Protein AF-A0AAV7PBX0-F1 (afdb_monomer)

Radius of gyration: 45.07 Å; Cα contacts (8 Å, |Δi|>4): 1; chains: 1; bounding box: 92×22×118 Å

Foldseek 3Di:
DVVVVVVVVVVVVVVVVVVVVVVVVVVVVVVVVVVVVVVVVVVVVVVVVVVVVVVVVVVVVVVVVVVVVVVVVVVVVVVVVVVPDDDDPDDDPPPCPPHVVVVD

Mean predicted aligned error: 10.23 Å

pLDDT: mean 91.69, std 10.86, range [61.78, 98.62]

Sequence (104 aa):
MDRILQEISAVGRKLEGMDNAMTALTAERRSMRLEIAGFQSQISRLDHRVAAVESQVVLQTDRDQELLHLRSKLNDLEDRSRKNNIRFLGFPEGIEGTDILSYL

Secondary structure (DSSP, 8-state):
-HHHHHHHHHHHHHHHHHHHHHHHHHHHHHHHHHHHHHHHHHHHHHHHHHHHHHHHHHHHHHHHHHHHHHHHHHHHHHHHHHHT-----SPPTT--TT-GGGG-

Structure (mmCIF, N/CA/C/O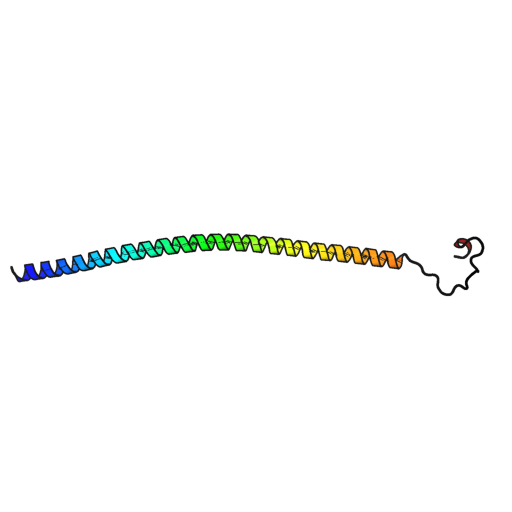 backbone):
data_AF-A0AAV7PBX0-F1
#
_entry.id   AF-A0AAV7PBX0-F1
#
loop_
_atom_site.group_PDB
_atom_site.id
_atom_site.type_symbol
_atom_site.label_atom_id
_atom_site.label_alt_id
_atom_site.label_comp_id
_atom_site.label_asym_id
_atom_site.label_entity_id
_atom_site.label_seq_id
_atom_site.pdbx_PDB_ins_code
_atom_site.Cartn_x
_atom_site.Cartn_y
_atom_site.Cartn_z
_atom_site.occupancy
_atom_site.B_iso_or_equiv
_atom_site.auth_seq_id
_atom_site.auth_comp_id
_atom_site.auth_asym_id
_atom_site.auth_atom_id
_atom_site.pdbx_PDB_model_num
ATOM 1 N N . MET A 1 1 ? 44.526 -0.386 -53.740 1.00 76.38 1 MET A N 1
ATOM 2 C CA . MET A 1 1 ? 43.391 0.557 -53.662 1.00 76.38 1 MET A CA 1
ATOM 3 C C . MET A 1 1 ? 42.108 -0.189 -53.300 1.00 76.38 1 MET A C 1
ATOM 5 O O . MET A 1 1 ? 41.525 0.123 -52.272 1.00 76.38 1 MET A O 1
ATOM 9 N N . ASP A 1 2 ? 41.764 -1.257 -54.024 1.00 92.31 2 ASP A N 1
ATOM 10 C CA . ASP A 1 2 ? 40.533 -2.049 -53.811 1.00 92.31 2 ASP A CA 1
ATOM 11 C C . ASP A 1 2 ? 40.368 -2.659 -52.412 1.00 92.31 2 ASP A C 1
ATOM 13 O O . ASP A 1 2 ? 39.291 -2.582 -51.829 1.00 92.31 2 ASP A O 1
ATOM 17 N N . ARG A 1 3 ? 41.441 -3.195 -51.816 1.00 95.19 3 ARG A N 1
ATOM 18 C CA . ARG A 1 3 ? 41.388 -3.752 -50.452 1.00 95.19 3 ARG A CA 1
ATOM 19 C C . ARG A 1 3 ? 40.998 -2.710 -49.397 1.00 95.19 3 ARG A C 1
ATOM 21 O O . ARG A 1 3 ? 40.202 -2.998 -48.513 1.00 95.19 3 ARG A O 1
ATOM 28 N N . ILE A 1 4 ? 41.521 -1.489 -49.521 1.00 95.44 4 ILE A N 1
ATOM 29 C CA . ILE A 1 4 ? 41.212 -0.386 -48.600 1.00 95.44 4 ILE A CA 1
ATOM 30 C C . ILE A 1 4 ? 39.747 0.033 -48.763 1.00 95.44 4 ILE A C 1
ATOM 32 O O . ILE A 1 4 ? 39.053 0.235 -47.772 1.00 95.44 4 ILE A O 1
ATOM 36 N N . LEU A 1 5 ? 39.243 0.100 -50.000 1.00 95.06 5 LEU A N 1
ATOM 37 C CA . LEU A 1 5 ? 37.828 0.387 -50.267 1.00 95.06 5 LEU A CA 1
ATOM 38 C C . LEU A 1 5 ? 36.900 -0.687 -49.676 1.00 95.06 5 LEU A C 1
ATOM 40 O O . LEU A 1 5 ? 35.849 -0.360 -49.116 1.00 95.06 5 LEU A O 1
ATOM 44 N N . GLN A 1 6 ? 37.293 -1.961 -49.745 1.00 96.25 6 GLN A N 1
ATOM 45 C CA . GLN A 1 6 ? 36.545 -3.063 -49.138 1.00 96.25 6 GLN A CA 1
ATOM 46 C C . GLN A 1 6 ? 36.515 -2.971 -47.604 1.00 96.25 6 GLN A C 1
ATOM 48 O O . GLN A 1 6 ? 35.453 -3.154 -47.004 1.00 96.25 6 GLN A O 1
ATOM 53 N N . GLU A 1 7 ? 37.647 -2.652 -46.972 1.00 97.06 7 GLU A N 1
ATOM 54 C CA . GLU A 1 7 ? 37.744 -2.462 -45.519 1.00 97.06 7 GLU A CA 1
ATOM 55 C C . GLU A 1 7 ? 36.919 -1.250 -45.052 1.00 97.06 7 GLU A C 1
ATOM 57 O O . GLU A 1 7 ? 36.133 -1.381 -44.112 1.00 97.06 7 GLU A O 1
ATOM 62 N N . ILE A 1 8 ? 36.986 -0.113 -45.758 1.00 97.06 8 ILE A N 1
ATOM 63 C CA . ILE A 1 8 ? 36.142 1.067 -45.488 1.00 97.06 8 ILE A CA 1
ATOM 64 C C . ILE A 1 8 ? 34.653 0.706 -45.586 1.00 97.06 8 ILE A C 1
ATOM 66 O O . ILE A 1 8 ? 33.869 1.060 -44.706 1.00 97.06 8 ILE A O 1
ATOM 70 N N . SER A 1 9 ? 34.259 -0.054 -46.611 1.00 96.75 9 SER A N 1
ATOM 71 C CA . SER A 1 9 ? 32.867 -0.490 -46.788 1.00 96.75 9 SER A CA 1
ATOM 72 C C . SER A 1 9 ? 32.401 -1.415 -45.658 1.00 96.75 9 SER A C 1
ATOM 74 O O . SER A 1 9 ? 31.254 -1.342 -45.215 1.00 96.75 9 SER A O 1
ATOM 76 N N . ALA A 1 10 ? 33.279 -2.298 -45.178 1.00 97.19 10 ALA A N 1
ATOM 77 C CA . ALA A 1 10 ? 32.981 -3.187 -44.060 1.00 97.19 10 ALA A CA 1
ATOM 78 C C . ALA A 1 10 ? 32.823 -2.415 -42.742 1.00 97.19 10 ALA A C 1
ATOM 80 O O . ALA A 1 10 ? 31.886 -2.683 -41.987 1.00 97.19 10 ALA A O 1
ATOM 81 N N . VAL A 1 11 ? 33.693 -1.433 -42.492 1.00 97.81 11 VAL A N 1
ATOM 82 C CA . VAL A 1 11 ? 33.585 -0.534 -41.334 1.00 97.81 11 VAL A CA 1
ATOM 83 C C . VAL A 1 11 ? 32.298 0.291 -41.405 1.00 97.81 11 VAL A C 1
ATOM 85 O O . VAL A 1 11 ? 31.594 0.372 -40.402 1.00 97.81 11 VAL A O 1
ATOM 88 N N . GLY A 1 12 ? 31.937 0.818 -42.579 1.00 98.19 12 GLY A N 1
ATOM 89 C CA . GLY A 1 12 ? 30.692 1.568 -42.783 1.00 98.19 12 GLY A CA 1
ATOM 90 C C . GLY A 1 12 ? 29.445 0.767 -42.400 1.00 98.19 12 GLY A C 1
ATOM 91 O O . GLY A 1 12 ? 28.645 1.229 -41.591 1.00 98.19 12 GLY A O 1
ATOM 92 N N . ARG A 1 13 ? 29.335 -0.483 -42.871 1.00 97.81 13 ARG A N 1
ATOM 93 C CA . ARG A 1 13 ? 28.226 -1.379 -42.484 1.00 97.81 13 ARG A CA 1
ATOM 94 C C . ARG A 1 13 ? 28.188 -1.661 -40.983 1.00 97.81 13 ARG A C 1
ATOM 96 O O . ARG A 1 13 ? 27.116 -1.764 -40.396 1.00 97.81 13 ARG A O 1
ATOM 103 N N . LYS A 1 14 ? 29.356 -1.806 -40.349 1.00 98.06 14 LYS A N 1
ATOM 104 C CA . LYS A 1 14 ? 29.431 -2.041 -38.902 1.00 98.06 14 LYS A CA 1
ATOM 105 C C . LYS A 1 14 ? 28.973 -0.813 -38.113 1.00 98.06 14 LYS A C 1
ATOM 107 O O . LYS A 1 14 ? 28.263 -0.981 -37.127 1.00 98.06 14 LYS A O 1
ATOM 112 N N . LEU A 1 15 ? 29.340 0.390 -38.554 1.00 98.25 15 LEU A N 1
ATOM 113 C CA . LEU A 1 15 ? 28.881 1.644 -37.952 1.00 98.25 15 LEU A CA 1
ATOM 114 C C . LEU A 1 15 ? 27.366 1.811 -38.083 1.00 98.25 15 LEU A C 1
ATOM 116 O O . LEU A 1 15 ? 26.717 2.124 -37.094 1.00 98.25 15 LEU A O 1
ATOM 120 N N . GLU A 1 16 ? 26.797 1.513 -39.250 1.00 98.12 16 GLU A N 1
ATOM 121 C CA . GLU A 1 16 ? 25.344 1.537 -39.459 1.00 98.12 16 GLU A CA 1
ATOM 122 C C . GLU A 1 16 ? 24.621 0.527 -38.550 1.00 98.12 16 GLU A C 1
ATOM 124 O O . GLU A 1 16 ? 23.624 0.849 -37.903 1.00 98.12 16 GLU A O 1
ATOM 129 N N . GLY A 1 17 ? 25.164 -0.688 -38.416 1.00 98.38 17 GLY A N 1
ATOM 130 C CA . GLY A 1 17 ? 24.642 -1.681 -37.475 1.00 98.38 17 GLY A CA 1
ATOM 131 C C . GLY A 1 17 ? 24.698 -1.212 -36.016 1.00 98.38 17 GLY A C 1
ATOM 132 O O . GLY A 1 17 ? 23.748 -1.424 -35.261 1.00 98.38 17 GLY A O 1
ATOM 133 N N . MET A 1 18 ? 25.786 -0.546 -35.622 1.00 98.19 18 MET A N 1
ATOM 134 C CA . MET A 1 18 ? 25.932 0.030 -34.282 1.00 98.19 18 MET A CA 1
ATOM 135 C C . MET A 1 18 ? 24.953 1.184 -34.035 1.00 98.19 18 MET A C 1
ATOM 137 O O . MET A 1 18 ? 24.396 1.265 -32.941 1.00 98.19 18 MET A O 1
ATOM 141 N N . ASP A 1 19 ? 24.707 2.037 -35.028 1.00 98.44 19 ASP A N 1
ATOM 142 C CA . ASP A 1 19 ? 23.778 3.169 -34.925 1.00 98.44 19 ASP A CA 1
ATOM 143 C C . ASP A 1 19 ? 22.322 2.700 -34.759 1.00 98.44 19 ASP A C 1
ATOM 145 O O . ASP A 1 19 ? 21.594 3.149 -33.866 1.00 98.44 19 ASP A O 1
ATOM 149 N N . ASN A 1 20 ? 21.933 1.679 -35.527 1.00 98.25 20 ASN A N 1
ATOM 150 C CA . ASN A 1 20 ? 20.632 1.027 -35.388 1.00 98.25 20 ASN A CA 1
ATOM 151 C C . ASN A 1 20 ? 20.455 0.397 -33.996 1.00 98.25 20 ASN A C 1
ATOM 153 O O . ASN A 1 20 ? 19.425 0.596 -33.344 1.00 98.25 20 ASN A O 1
ATOM 157 N N . ALA A 1 21 ? 21.471 -0.318 -33.500 1.00 98.31 21 ALA A N 1
ATOM 158 C CA . ALA A 1 21 ? 21.442 -0.902 -32.159 1.00 98.31 21 ALA A CA 1
ATOM 159 C C . ALA A 1 21 ? 21.359 0.174 -31.061 1.00 98.31 21 ALA A C 1
ATOM 161 O O . ALA A 1 21 ? 20.612 0.024 -30.091 1.00 98.31 21 ALA A O 1
ATOM 162 N N . MET A 1 22 ? 22.079 1.286 -31.221 1.00 98.50 22 MET A N 1
ATOM 163 C CA . MET A 1 22 ? 22.049 2.402 -30.276 1.00 98.50 22 MET A CA 1
ATOM 164 C C . MET A 1 22 ? 20.681 3.097 -30.251 1.00 98.50 22 MET A C 1
ATOM 166 O O . MET A 1 22 ? 20.186 3.462 -29.177 1.00 98.50 22 MET A O 1
ATOM 170 N N . THR A 1 23 ? 20.034 3.223 -31.408 1.00 98.44 23 THR A N 1
ATOM 171 C CA . THR A 1 23 ? 18.674 3.760 -31.524 1.00 98.44 23 THR A CA 1
ATOM 172 C C . THR A 1 23 ? 17.661 2.855 -30.821 1.00 98.44 23 THR A C 1
ATOM 174 O O . THR A 1 23 ? 16.851 3.342 -30.027 1.00 98.44 23 THR A O 1
ATOM 177 N N . ALA A 1 24 ? 17.753 1.536 -31.022 1.00 98.44 24 ALA A N 1
ATOM 178 C CA . ALA A 1 24 ? 16.891 0.561 -30.355 1.00 98.44 24 ALA A CA 1
ATOM 179 C C . ALA A 1 24 ? 17.049 0.596 -28.823 1.00 98.44 24 ALA A C 1
ATOM 181 O O . ALA A 1 24 ? 16.058 0.745 -28.105 1.00 98.44 24 ALA A O 1
ATOM 182 N N . LEU A 1 25 ? 18.288 0.581 -28.319 1.00 98.50 25 LEU A N 1
ATOM 183 C CA . LEU A 1 25 ? 18.568 0.684 -26.880 1.00 98.50 25 LEU A CA 1
ATOM 184 C C . LEU A 1 25 ? 18.057 2.000 -26.282 1.00 98.50 25 LEU A C 1
ATOM 186 O O . LEU A 1 25 ? 17.581 2.044 -25.146 1.00 98.50 25 LEU A O 1
ATOM 190 N N . THR A 1 26 ? 18.129 3.094 -27.040 1.00 98.44 26 THR A N 1
ATOM 191 C CA . THR A 1 26 ? 17.614 4.394 -26.595 1.00 98.44 26 THR A CA 1
ATOM 192 C C . THR A 1 26 ? 16.093 4.378 -26.442 1.00 98.44 26 THR A C 1
ATOM 194 O O . THR A 1 26 ? 15.574 4.962 -25.481 1.00 98.44 26 THR A O 1
ATOM 197 N N . ALA A 1 27 ? 15.386 3.700 -27.350 1.00 98.31 27 ALA A N 1
ATOM 198 C CA . ALA A 1 27 ? 13.941 3.517 -27.280 1.00 98.31 27 ALA A CA 1
ATOM 199 C C . ALA A 1 27 ? 13.540 2.623 -26.095 1.00 98.31 27 ALA A C 1
ATOM 201 O O . ALA A 1 27 ? 12.686 3.015 -25.297 1.00 98.31 27 ALA A O 1
ATOM 202 N N . GLU A 1 28 ? 14.213 1.487 -25.912 1.00 98.56 28 GLU A N 1
ATOM 203 C CA . GLU A 1 28 ? 13.965 0.566 -24.795 1.00 98.56 28 GLU A CA 1
ATOM 204 C C . GLU A 1 28 ? 14.198 1.247 -23.439 1.00 98.56 28 GLU A C 1
ATOM 206 O O . GLU A 1 28 ? 13.335 1.230 -22.559 1.00 98.56 28 GLU A O 1
ATOM 211 N N . ARG A 1 29 ? 15.313 1.977 -23.298 1.00 98.56 29 ARG A N 1
ATOM 212 C CA . ARG A 1 29 ? 15.604 2.780 -22.101 1.00 98.56 29 ARG A CA 1
ATOM 213 C C . ARG A 1 29 ? 14.505 3.804 -21.812 1.00 98.56 29 ARG A C 1
ATOM 215 O O . ARG A 1 29 ? 14.223 4.092 -20.649 1.00 98.56 29 ARG A O 1
ATOM 222 N N . ARG A 1 30 ? 13.902 4.398 -22.847 1.00 98.50 30 ARG A N 1
ATOM 223 C CA . ARG A 1 30 ? 12.782 5.333 -22.675 1.00 98.50 30 ARG A CA 1
ATOM 224 C C . ARG A 1 30 ? 11.530 4.608 -22.180 1.00 98.50 30 ARG A C 1
ATOM 226 O O . ARG A 1 30 ? 10.888 5.140 -21.278 1.00 98.50 30 ARG A O 1
ATOM 233 N N . SER A 1 31 ? 11.225 3.424 -22.713 1.00 98.50 31 SER A N 1
ATOM 234 C CA . SER A 1 31 ? 10.107 2.592 -22.237 1.00 98.50 31 SER A CA 1
ATOM 235 C C . SER A 1 31 ? 10.270 2.244 -20.760 1.00 98.50 31 SER A C 1
ATOM 237 O O . SER A 1 31 ? 9.408 2.583 -19.952 1.00 98.50 31 SER A O 1
ATOM 239 N N . MET A 1 32 ? 11.438 1.714 -20.379 1.00 98.56 32 MET A N 1
ATOM 240 C CA . MET A 1 32 ? 11.731 1.367 -18.984 1.00 98.56 32 MET A CA 1
ATOM 241 C C . MET A 1 32 ? 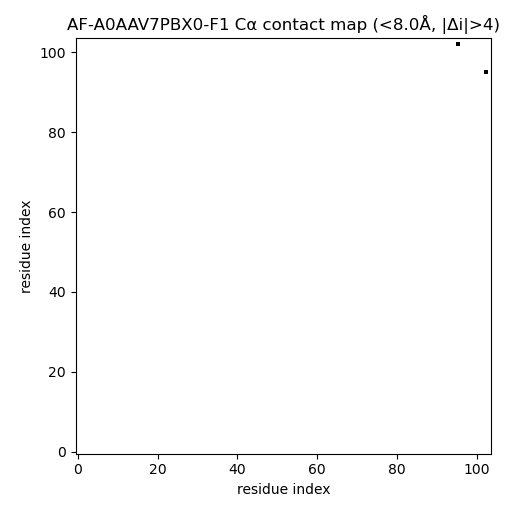11.585 2.566 -18.038 1.00 98.56 32 MET A C 1
ATOM 243 O O . MET A 1 32 ? 11.062 2.432 -16.937 1.00 98.56 32 MET A O 1
ATOM 247 N N . ARG A 1 33 ? 12.001 3.770 -18.456 1.00 98.62 33 ARG A N 1
ATOM 248 C CA . ARG A 1 33 ? 11.816 4.985 -17.641 1.00 98.62 33 ARG A CA 1
ATOM 249 C C . ARG A 1 33 ? 10.345 5.325 -17.406 1.00 98.62 33 ARG A C 1
ATOM 251 O O . ARG A 1 33 ? 10.009 5.776 -16.315 1.00 98.62 33 ARG A O 1
ATOM 258 N N . LEU A 1 34 ? 9.490 5.139 -18.410 1.00 98.44 34 LEU A N 1
ATOM 259 C CA . LEU A 1 34 ? 8.052 5.379 -18.274 1.00 98.44 34 LEU A CA 1
ATOM 260 C C . LEU A 1 34 ? 7.404 4.345 -17.350 1.00 98.44 34 LEU A C 1
ATOM 262 O O . LEU A 1 34 ? 6.605 4.716 -16.494 1.00 98.44 34 LEU A O 1
ATOM 266 N N . GLU A 1 35 ? 7.792 3.076 -17.472 1.00 98.62 35 GLU A N 1
ATOM 267 C CA . GLU A 1 35 ? 7.323 2.008 -16.583 1.00 98.62 35 GLU A CA 1
ATOM 268 C C . GLU A 1 35 ? 7.737 2.257 -15.129 1.00 98.62 35 GLU A C 1
ATOM 270 O O . GLU A 1 35 ? 6.896 2.193 -14.234 1.00 98.62 35 GLU A O 1
ATOM 275 N N . ILE A 1 36 ? 8.995 2.645 -14.889 1.00 98.50 36 ILE A N 1
ATOM 276 C CA . ILE A 1 36 ? 9.485 3.013 -13.552 1.00 98.50 36 ILE A CA 1
ATOM 277 C C . ILE A 1 36 ? 8.673 4.175 -12.970 1.00 98.50 36 ILE A C 1
ATOM 279 O O . ILE A 1 36 ? 8.264 4.107 -11.812 1.00 98.50 36 ILE A O 1
ATOM 283 N N . ALA A 1 37 ? 8.399 5.221 -13.755 1.00 98.38 37 ALA A N 1
ATOM 284 C CA . ALA A 1 37 ? 7.562 6.333 -13.303 1.00 98.38 37 ALA A CA 1
ATOM 285 C C . ALA A 1 37 ? 6.128 5.873 -12.970 1.00 98.38 37 ALA A C 1
ATOM 287 O O . ALA A 1 37 ? 5.539 6.316 -11.981 1.00 98.38 37 ALA A O 1
ATOM 288 N N . GLY A 1 38 ? 5.584 4.940 -13.757 1.00 98.62 38 GLY A N 1
ATOM 289 C CA . GLY A 1 38 ? 4.301 4.294 -13.485 1.00 98.62 38 GLY A CA 1
ATOM 290 C C . GLY A 1 38 ? 4.299 3.535 -12.156 1.00 98.62 38 GLY A C 1
ATOM 291 O O . GLY A 1 38 ? 3.409 3.749 -11.329 1.00 98.62 38 GLY A O 1
ATOM 292 N N . PHE A 1 39 ? 5.316 2.708 -11.906 1.00 98.56 39 PHE A N 1
ATOM 293 C CA . PHE A 1 39 ? 5.454 1.978 -10.644 1.00 98.56 39 PHE A CA 1
ATOM 294 C C . PHE A 1 39 ? 5.641 2.909 -9.447 1.00 98.56 39 PHE A C 1
ATOM 296 O O . PHE A 1 39 ? 5.017 2.688 -8.414 1.00 98.56 39 PHE A O 1
ATOM 303 N N . GLN A 1 40 ? 6.416 3.987 -9.583 1.00 98.56 40 GLN A N 1
ATOM 304 C CA . GLN A 1 40 ? 6.563 4.994 -8.526 1.00 98.56 40 GLN A CA 1
ATOM 305 C C . GLN A 1 40 ? 5.215 5.618 -8.145 1.00 98.56 40 GLN A C 1
ATOM 307 O O . GLN A 1 40 ? 4.891 5.705 -6.963 1.00 98.56 40 GLN A O 1
ATOM 312 N N . SER A 1 41 ? 4.389 5.977 -9.134 1.00 98.25 41 SER A N 1
ATOM 313 C CA . SER A 1 41 ? 3.040 6.499 -8.880 1.00 98.25 41 SER A CA 1
ATOM 314 C C . SER A 1 41 ? 2.140 5.479 -8.170 1.00 98.25 41 SER A C 1
ATOM 316 O O . SER A 1 41 ? 1.407 5.832 -7.241 1.00 98.25 41 SER A O 1
ATOM 318 N N . GLN A 1 42 ? 2.209 4.205 -8.570 1.00 98.56 42 GLN A N 1
ATOM 319 C CA . GLN A 1 42 ? 1.454 3.132 -7.920 1.00 98.56 42 GLN A CA 1
ATOM 320 C C . GLN A 1 42 ? 1.896 2.906 -6.472 1.00 98.56 42 GLN A C 1
ATOM 322 O O . GLN A 1 42 ? 1.032 2.767 -5.605 1.00 98.56 42 GLN A O 1
ATOM 327 N N . ILE A 1 43 ? 3.204 2.915 -6.205 1.00 98.56 43 ILE A N 1
ATOM 32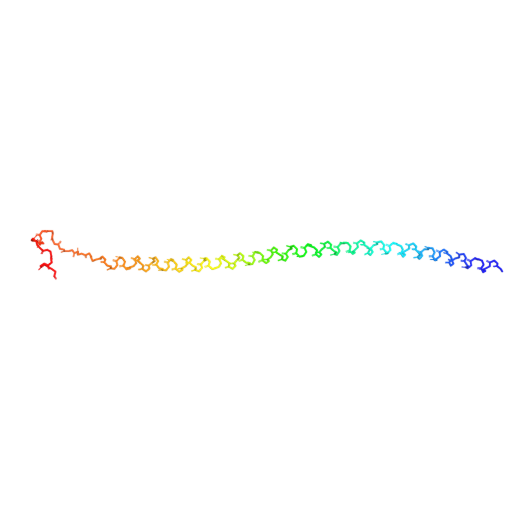8 C CA . ILE A 1 43 ? 3.767 2.784 -4.856 1.00 98.56 43 ILE A CA 1
ATOM 329 C C . ILE A 1 43 ? 3.257 3.916 -3.966 1.00 98.56 43 ILE A C 1
ATOM 331 O O . ILE A 1 43 ? 2.638 3.632 -2.947 1.00 98.56 43 ILE A O 1
ATOM 335 N N . SER A 1 44 ? 3.365 5.179 -4.394 1.00 98.44 44 SER A N 1
ATOM 336 C CA . SER A 1 44 ? 2.858 6.307 -3.597 1.00 98.44 44 SER A CA 1
ATOM 337 C C . SER A 1 44 ? 1.361 6.186 -3.291 1.00 98.44 44 SER A C 1
ATOM 339 O O . SER A 1 44 ? 0.913 6.489 -2.186 1.00 98.44 44 SER A O 1
ATOM 341 N N . ARG A 1 45 ? 0.557 5.698 -4.247 1.00 98.38 45 ARG A N 1
ATOM 342 C CA . ARG A 1 45 ? -0.873 5.451 -4.011 1.00 98.38 45 ARG A CA 1
ATOM 343 C C . ARG A 1 45 ? -1.105 4.337 -2.988 1.00 98.38 45 ARG A C 1
ATOM 345 O O . ARG A 1 45 ? -2.053 4.431 -2.207 1.00 98.38 45 ARG A O 1
ATOM 352 N N . LEU A 1 46 ? -0.307 3.272 -3.022 1.00 98.38 46 LEU A N 1
ATOM 353 C CA . LEU A 1 46 ? -0.394 2.182 -2.053 1.00 98.38 46 LEU A CA 1
ATOM 354 C C . LEU A 1 46 ? 0.038 2.644 -0.662 1.00 98.38 46 LEU A C 1
ATOM 356 O O . LEU A 1 46 ? -0.699 2.376 0.282 1.00 98.38 46 LEU A O 1
ATOM 360 N N . ASP A 1 47 ? 1.116 3.417 -0.547 1.00 98.50 47 ASP A N 1
ATOM 361 C CA . ASP A 1 47 ? 1.586 3.972 0.727 1.00 98.50 47 ASP A CA 1
ATOM 362 C C . ASP A 1 47 ? 0.500 4.820 1.401 1.00 98.50 47 ASP A C 1
ATOM 364 O O . ASP A 1 47 ? 0.187 4.627 2.575 1.00 98.50 47 ASP A O 1
ATOM 368 N N . HIS A 1 48 ? -0.174 5.694 0.643 1.00 98.12 48 HIS A N 1
ATOM 369 C CA . HIS A 1 48 ? -1.298 6.472 1.174 1.00 98.12 48 HIS A CA 1
ATOM 370 C C . HIS A 1 48 ? -2.467 5.598 1.643 1.00 98.12 48 HIS A C 1
ATOM 372 O O . HIS A 1 48 ? -3.109 5.907 2.648 1.00 98.12 48 HIS A O 1
ATOM 378 N N . ARG A 1 49 ? -2.764 4.505 0.930 1.00 98.38 49 ARG A N 1
ATOM 379 C CA . ARG A 1 49 ? -3.823 3.568 1.335 1.00 98.38 49 ARG A CA 1
ATOM 380 C C . ARG A 1 49 ? -3.442 2.805 2.598 1.00 98.38 49 ARG A C 1
ATOM 382 O O . ARG A 1 49 ? -4.305 2.627 3.451 1.00 98.38 49 ARG A O 1
ATOM 389 N N . VAL A 1 50 ? -2.189 2.373 2.712 1.00 98.50 50 VAL A N 1
ATOM 390 C CA . VAL A 1 50 ? -1.671 1.690 3.903 1.00 98.50 50 VAL A CA 1
ATOM 391 C C . VAL A 1 50 ? -1.755 2.620 5.108 1.00 98.50 50 VAL A C 1
ATOM 393 O O . VAL A 1 50 ? -2.413 2.261 6.077 1.00 98.50 50 VAL A O 1
ATOM 396 N N . ALA A 1 51 ? -1.252 3.852 5.001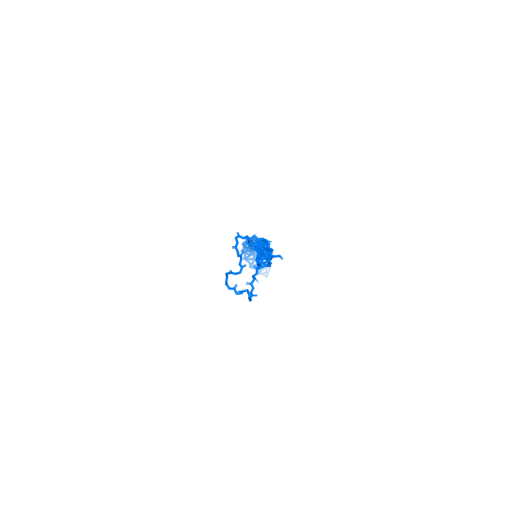 1.00 98.19 51 ALA A N 1
ATOM 397 C CA . ALA A 1 51 ? -1.327 4.835 6.085 1.00 98.19 51 ALA A CA 1
ATOM 398 C C . ALA A 1 51 ? -2.776 5.119 6.539 1.00 98.19 51 ALA A C 1
ATOM 400 O O . ALA A 1 51 ? -3.057 5.264 7.732 1.00 98.19 51 ALA A O 1
ATOM 401 N N . ALA A 1 52 ? -3.725 5.170 5.595 1.00 98.25 52 ALA A N 1
ATOM 402 C CA . ALA A 1 52 ? -5.141 5.347 5.911 1.00 98.25 52 ALA A CA 1
ATOM 403 C C . ALA A 1 52 ? -5.730 4.136 6.656 1.00 98.25 52 ALA A C 1
ATOM 405 O O . ALA A 1 52 ? -6.476 4.316 7.619 1.00 98.25 52 ALA A O 1
ATOM 406 N N . VAL A 1 53 ? -5.391 2.914 6.234 1.00 98.25 53 VAL A N 1
ATOM 407 C CA . VAL A 1 53 ? -5.827 1.678 6.904 1.00 98.25 53 VAL A CA 1
ATOM 408 C C . VAL A 1 53 ? -5.210 1.567 8.296 1.00 98.25 53 VAL A C 1
ATOM 410 O O . VAL A 1 53 ? -5.930 1.294 9.252 1.00 98.25 53 VAL A O 1
ATOM 413 N N . GLU A 1 54 ? -3.916 1.840 8.443 1.00 98.12 54 GLU A N 1
ATOM 414 C CA . GLU A 1 54 ? -3.234 1.846 9.742 1.00 98.12 54 GLU A CA 1
ATOM 415 C C . GLU A 1 54 ? -3.896 2.828 10.717 1.00 98.12 54 GLU A C 1
ATOM 417 O O . GLU A 1 54 ? -4.197 2.467 11.855 1.00 98.12 54 GLU A O 1
ATOM 422 N N . SER A 1 55 ? -4.237 4.034 10.250 1.00 97.44 55 SER A N 1
ATOM 423 C CA . SER A 1 55 ? -4.972 5.018 11.057 1.00 97.44 55 SER A CA 1
ATOM 424 C C . SER A 1 55 ? -6.350 4.504 11.497 1.00 97.44 55 SER A C 1
ATOM 426 O O . SER A 1 55 ? -6.769 4.735 12.631 1.00 97.44 55 SER A O 1
ATOM 428 N N . GLN A 1 56 ? -7.065 3.782 10.627 1.00 97.44 56 GLN A N 1
ATOM 429 C CA . GLN A 1 56 ? -8.358 3.183 10.975 1.00 97.44 56 GLN A CA 1
ATOM 430 C C . GLN A 1 56 ? -8.223 2.067 12.016 1.00 97.44 56 GLN A C 1
ATOM 432 O O . GLN A 1 56 ? -9.062 1.979 12.911 1.00 97.44 56 GLN A O 1
ATOM 437 N N . VAL A 1 57 ? -7.172 1.248 11.931 1.00 97.31 57 VAL A N 1
ATOM 438 C CA . VAL A 1 57 ? -6.897 0.180 12.907 1.00 97.31 57 VAL A CA 1
ATOM 439 C C . VAL A 1 57 ? -6.617 0.762 14.294 1.00 97.31 57 VAL A C 1
ATOM 441 O O . VAL A 1 57 ? -7.144 0.254 15.286 1.00 97.31 57 VAL A O 1
ATOM 444 N N . VAL A 1 58 ? -5.853 1.855 14.374 1.00 96.50 58 VAL A N 1
ATOM 445 C CA . VAL A 1 58 ? -5.617 2.564 15.645 1.00 96.50 58 VAL A CA 1
ATOM 446 C C . VAL A 1 58 ? -6.937 3.067 16.232 1.00 96.50 58 VAL A C 1
ATOM 448 O O . VAL A 1 58 ? -7.266 2.732 17.366 1.00 96.50 58 VAL A O 1
ATOM 451 N N . LEU A 1 59 ? -7.756 3.764 15.434 1.00 96.00 59 LEU A N 1
ATOM 452 C CA . LEU A 1 59 ? -9.069 4.250 15.881 1.00 96.00 59 LEU A CA 1
ATOM 453 C C . LEU A 1 59 ? -10.003 3.121 16.338 1.00 96.00 59 LEU A C 1
ATOM 455 O O . LEU A 1 59 ? -10.806 3.308 17.250 1.00 96.00 59 LEU A O 1
ATOM 459 N N . GLN A 1 60 ? -9.944 1.958 15.689 1.00 96.31 60 GLN A N 1
ATOM 460 C CA . GLN A 1 60 ? -10.732 0.799 16.094 1.00 96.31 60 GLN A CA 1
ATOM 461 C C . GLN A 1 60 ? -10.255 0.241 17.439 1.00 96.31 60 GLN A C 1
ATOM 463 O O . GLN A 1 60 ? -11.081 -0.068 18.292 1.00 96.31 60 GLN A O 1
ATOM 468 N N . THR A 1 61 ? -8.942 0.189 17.654 1.00 95.62 61 THR A N 1
ATOM 469 C CA . THR A 1 61 ? -8.354 -0.254 18.925 1.00 95.62 61 THR A CA 1
ATOM 470 C C . THR A 1 61 ? -8.784 0.654 20.080 1.00 95.62 61 THR A C 1
ATOM 472 O O . THR A 1 61 ? -9.179 0.158 21.135 1.00 95.62 61 THR A O 1
ATOM 475 N N . ASP A 1 62 ? -8.790 1.972 19.868 1.00 96.19 62 ASP A N 1
ATOM 476 C CA . ASP A 1 62 ? -9.253 2.942 20.870 1.00 96.19 62 ASP A CA 1
ATOM 477 C C . ASP A 1 62 ? -10.741 2.744 21.204 1.00 96.19 62 ASP A C 1
ATOM 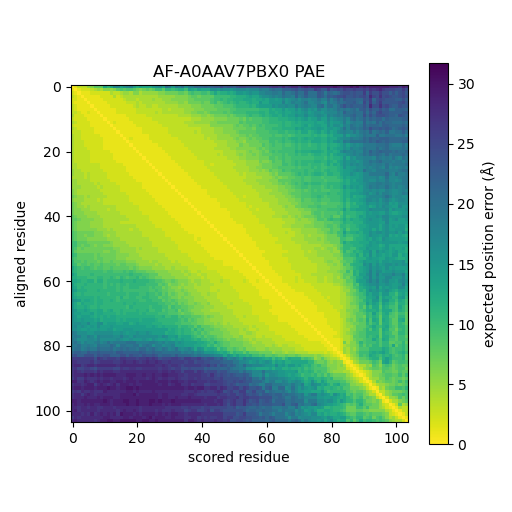479 O O . ASP A 1 62 ? -11.135 2.751 22.373 1.00 96.19 62 ASP A O 1
ATOM 483 N N . ARG A 1 63 ? -11.576 2.494 20.186 1.00 96.31 63 ARG A N 1
ATOM 484 C CA . ARG A 1 63 ? -13.005 2.183 20.377 1.00 96.31 63 ARG A CA 1
ATOM 485 C C . ARG A 1 63 ? -13.212 0.891 21.159 1.00 96.31 63 ARG A C 1
ATOM 487 O O . ARG A 1 63 ? -14.088 0.841 22.019 1.00 96.31 63 ARG A O 1
ATOM 494 N N . ASP A 1 64 ? -12.419 -0.140 20.888 1.00 97.38 64 ASP A N 1
ATOM 495 C CA . ASP A 1 64 ? -12.505 -1.412 21.609 1.00 97.38 64 ASP A CA 1
ATOM 496 C C . ASP A 1 64 ? -12.136 -1.231 23.091 1.00 97.38 64 ASP A C 1
ATOM 498 O O . ASP A 1 64 ? -12.809 -1.774 23.974 1.00 97.38 64 ASP A O 1
ATOM 502 N N . GLN A 1 65 ? -11.128 -0.406 23.390 1.00 96.88 65 GLN A N 1
ATOM 503 C CA . GLN A 1 65 ? -10.783 -0.037 24.768 1.00 96.88 65 GLN A CA 1
ATOM 504 C C . GLN A 1 65 ? -11.910 0.740 25.460 1.00 96.88 65 GLN A C 1
ATOM 506 O O . GLN A 1 65 ? -12.250 0.445 26.610 1.00 96.88 65 GLN A O 1
ATOM 511 N N . GLU A 1 66 ? -12.526 1.700 24.768 1.00 97.50 66 GLU A N 1
ATOM 512 C CA . GLU A 1 66 ? -13.664 2.454 25.297 1.00 97.50 66 GLU A CA 1
ATOM 513 C C . GLU A 1 66 ? -14.861 1.537 25.588 1.00 97.50 66 GLU A C 1
ATOM 515 O O . GLU A 1 66 ? -15.470 1.629 26.659 1.00 97.50 66 GLU A O 1
ATOM 520 N N . LEU A 1 67 ? -15.162 0.595 24.691 1.00 97.75 67 LEU A N 1
ATOM 521 C CA . LEU A 1 67 ? -16.216 -0.399 24.892 1.00 97.75 67 LEU A CA 1
ATOM 522 C C . LEU A 1 67 ? -15.951 -1.283 26.114 1.00 97.75 67 LEU A C 1
ATOM 524 O O . LEU A 1 67 ? -16.871 -1.522 26.901 1.00 97.75 67 LEU A O 1
ATOM 528 N N . LEU A 1 68 ? -14.713 -1.744 26.309 1.00 97.38 68 LEU A N 1
ATOM 529 C CA . LEU A 1 68 ? -14.333 -2.514 27.498 1.00 97.38 68 LEU A CA 1
ATOM 530 C C . LEU A 1 68 ? -14.523 -1.697 28.782 1.00 97.38 68 LEU A C 1
ATOM 532 O O . LEU A 1 68 ? -15.078 -2.205 29.762 1.00 97.38 68 LEU A O 1
ATOM 536 N N . HIS A 1 69 ? -14.124 -0.424 28.770 1.00 97.62 69 HIS A N 1
ATOM 537 C CA . HIS A 1 69 ? -14.301 0.481 29.908 1.00 97.62 69 HIS A CA 1
ATOM 538 C C . HIS A 1 69 ? -15.776 0.718 30.239 1.00 97.62 69 HIS A C 1
ATOM 540 O O . HIS A 1 69 ? -16.190 0.592 31.395 1.00 97.62 69 HIS A O 1
ATOM 546 N N . LEU A 1 70 ? -16.593 1.018 29.228 1.00 97.62 70 LEU A N 1
ATOM 547 C CA . LEU A 1 70 ? -18.036 1.203 29.392 1.00 97.62 70 LEU A CA 1
ATOM 548 C C . LEU A 1 70 ? -18.707 -0.067 29.911 1.00 97.62 70 LEU A C 1
ATOM 550 O O . LEU A 1 70 ? -19.570 0.005 30.787 1.00 97.62 70 LEU A O 1
ATOM 554 N N . ARG A 1 71 ? -18.281 -1.237 29.430 1.00 97.62 71 ARG A N 1
ATOM 555 C CA . ARG A 1 71 ? -18.813 -2.519 29.892 1.00 97.62 71 ARG A CA 1
ATOM 556 C C . ARG A 1 71 ? -18.447 -2.817 31.343 1.00 97.62 71 ARG A C 1
ATOM 558 O O . ARG A 1 71 ? -19.302 -3.284 32.089 1.00 97.62 71 ARG A O 1
ATOM 565 N N . SER A 1 72 ? -17.223 -2.490 31.755 1.00 97.44 72 SER A N 1
ATOM 566 C CA . SER A 1 72 ? -16.797 -2.579 33.156 1.00 97.44 72 SER A CA 1
ATOM 567 C C . SER A 1 72 ? -17.648 -1.678 34.060 1.00 97.44 72 SER A C 1
ATOM 569 O O . SER A 1 72 ? -18.179 -2.134 35.072 1.00 97.44 72 SER A O 1
ATOM 571 N N . LYS A 1 73 ? -17.879 -0.423 33.647 1.00 97.75 73 LYS A N 1
ATOM 572 C CA . LYS A 1 73 ? -18.756 0.513 34.372 1.00 97.75 73 LYS A CA 1
ATOM 573 C C . LYS A 1 73 ? -20.193 0.015 34.487 1.00 97.75 73 LYS A C 1
ATOM 575 O O . LYS A 1 73 ? -20.787 0.137 35.553 1.00 97.75 73 LYS A O 1
ATOM 580 N N . LEU A 1 74 ? -20.758 -0.524 33.406 1.00 97.25 74 LEU A N 1
ATOM 581 C CA . LEU A 1 74 ? -22.107 -1.094 33.435 1.00 97.25 74 LEU A CA 1
ATOM 582 C C . LEU A 1 74 ? -22.199 -2.252 34.427 1.00 97.25 74 LEU A C 1
ATOM 584 O O . LEU A 1 74 ? -23.152 -2.302 35.199 1.00 97.25 74 LEU A O 1
ATOM 588 N N . ASN A 1 75 ? -21.195 -3.130 34.446 1.00 96.56 75 ASN A N 1
ATOM 589 C CA . ASN A 1 75 ? -21.163 -4.247 35.381 1.00 96.56 75 ASN A CA 1
ATOM 590 C C . ASN A 1 75 ? -21.078 -3.773 36.843 1.00 96.56 75 ASN A C 1
ATOM 592 O O . ASN A 1 75 ? -21.830 -4.258 37.681 1.00 96.56 75 ASN A O 1
ATOM 596 N N . ASP A 1 76 ? -20.237 -2.777 37.146 1.00 96.25 76 ASP A N 1
ATOM 597 C CA . ASP A 1 76 ? -20.168 -2.191 38.496 1.00 96.25 76 ASP A CA 1
ATOM 598 C C . ASP A 1 76 ? -21.510 -1.579 38.930 1.00 96.25 76 ASP A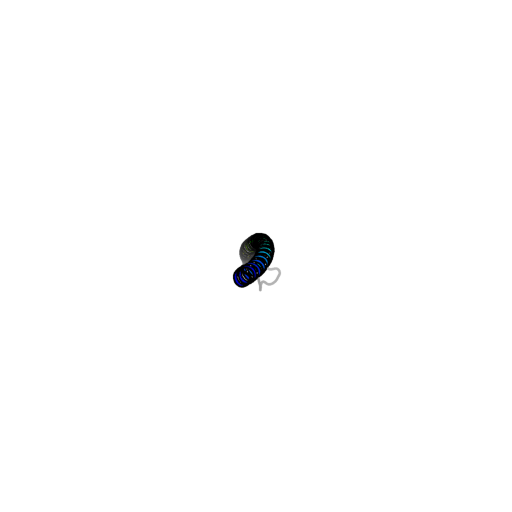 C 1
ATOM 600 O O . ASP A 1 76 ? -21.977 -1.799 40.050 1.00 96.25 76 ASP A O 1
ATOM 604 N N . LEU A 1 77 ? -22.174 -0.843 38.032 1.00 95.00 77 LEU A N 1
ATOM 605 C CA . LEU A 1 77 ? -23.490 -0.264 38.309 1.00 95.00 77 LEU A CA 1
ATOM 606 C C . LEU A 1 77 ? -24.552 -1.339 38.562 1.00 95.00 77 LEU A C 1
ATOM 608 O O . LEU A 1 77 ? -25.360 -1.196 39.484 1.00 95.00 77 LEU A O 1
ATOM 612 N N . GLU A 1 78 ? -24.545 -2.414 37.777 1.00 95.25 78 GLU A N 1
ATOM 613 C CA . GLU A 1 78 ? -25.463 -3.536 37.955 1.00 95.25 78 GLU A CA 1
ATOM 614 C C . GLU A 1 78 ? -25.219 -4.256 39.289 1.00 95.25 78 GLU A C 1
ATOM 616 O O . GLU A 1 78 ? -26.164 -4.488 40.050 1.00 95.25 78 GLU A O 1
ATOM 621 N N . ASP A 1 79 ? -23.959 -4.529 39.630 1.00 93.25 79 ASP A N 1
ATOM 622 C CA . ASP A 1 79 ? -23.583 -5.166 40.892 1.00 93.25 79 ASP A CA 1
ATOM 623 C C . ASP A 1 79 ? -23.987 -4.316 42.101 1.00 93.25 79 ASP A C 1
ATOM 625 O O . ASP A 1 79 ? -24.531 -4.836 43.082 1.00 93.25 79 ASP A O 1
ATOM 629 N N . ARG A 1 80 ? -23.769 -2.998 42.041 1.00 92.00 80 ARG A N 1
ATOM 630 C CA . ARG A 1 80 ? -24.197 -2.064 43.095 1.00 92.00 80 ARG A CA 1
ATOM 631 C C . ARG A 1 80 ? -25.715 -2.007 43.218 1.00 92.00 80 ARG A C 1
ATOM 633 O O . ARG A 1 80 ? -26.229 -2.020 44.334 1.00 92.00 80 ARG A O 1
ATOM 640 N N . SER A 1 81 ? -26.436 -1.989 42.098 1.00 90.69 81 SER A N 1
ATOM 641 C CA . SER A 1 81 ? -27.903 -2.015 42.092 1.00 90.69 81 SER A CA 1
ATOM 642 C C . SER A 1 81 ? -28.447 -3.293 42.738 1.00 90.69 81 SER A C 1
ATOM 644 O O . SER A 1 81 ? -29.330 -3.220 43.594 1.00 90.69 81 SER A O 1
ATOM 646 N N . ARG A 1 82 ? -27.870 -4.457 42.410 1.00 87.56 82 ARG A N 1
ATOM 647 C CA . ARG A 1 82 ? -28.252 -5.744 43.012 1.00 87.56 82 ARG A CA 1
ATOM 648 C C . ARG A 1 82 ? -27.947 -5.797 44.509 1.00 87.56 82 ARG A C 1
ATOM 650 O O . ARG A 1 82 ? -28.792 -6.260 45.268 1.00 87.56 82 ARG A O 1
ATOM 657 N N . LYS A 1 83 ? -26.777 -5.309 44.938 1.00 85.25 83 LYS A N 1
ATOM 658 C CA . LYS A 1 83 ? -26.367 -5.283 46.358 1.00 85.25 83 LYS A CA 1
ATOM 659 C C . LYS A 1 83 ? -27.208 -4.335 47.213 1.00 85.25 83 LYS A C 1
ATOM 661 O O . LYS A 1 83 ? -27.406 -4.612 48.389 1.00 85.25 83 LYS A O 1
ATOM 666 N N . ASN A 1 84 ? -27.710 -3.246 46.635 1.00 80.19 84 ASN A N 1
ATOM 667 C CA . ASN A 1 84 ? -28.559 -2.294 47.352 1.00 80.19 84 ASN A CA 1
ATOM 668 C C . ASN A 1 84 ? -29.997 -2.802 47.573 1.00 80.19 84 ASN A C 1
ATOM 670 O O . ASN A 1 84 ? -30.730 -2.203 48.354 1.00 80.19 84 ASN A O 1
ATOM 674 N N . ASN A 1 85 ? -30.408 -3.898 46.928 1.00 77.62 85 ASN A N 1
ATOM 675 C CA . ASN A 1 85 ? -31.707 -4.518 47.173 1.00 77.62 85 ASN A CA 1
ATOM 676 C C . ASN A 1 85 ? -31.615 -5.536 48.317 1.00 77.62 85 ASN A C 1
ATOM 678 O O . ASN A 1 85 ? -31.164 -6.667 48.128 1.00 77.62 85 ASN A O 1
ATOM 682 N N . ILE A 1 86 ? -32.106 -5.156 49.496 1.00 73.75 86 ILE A N 1
ATOM 683 C CA . ILE A 1 86 ? -32.286 -6.072 50.626 1.00 73.75 86 ILE A CA 1
ATOM 684 C C . ILE A 1 86 ? -33.607 -6.824 50.426 1.00 73.75 86 ILE A C 1
ATOM 686 O O . ILE A 1 86 ? -34.661 -6.210 50.269 1.00 73.75 86 ILE A O 1
ATOM 690 N N . ARG A 1 87 ? -33.559 -8.161 50.411 1.00 74.31 87 ARG A N 1
ATOM 691 C CA . ARG A 1 87 ? -34.754 -9.019 50.383 1.00 74.31 87 ARG A CA 1
ATOM 692 C C . ARG A 1 87 ? -34.960 -9.633 51.761 1.00 74.31 87 ARG A C 1
ATOM 694 O O . ARG A 1 87 ? -34.145 -10.445 52.190 1.00 74.31 87 ARG A O 1
ATOM 701 N N . PHE A 1 88 ? -36.051 -9.274 52.428 1.00 70.69 88 PHE A N 1
ATOM 702 C CA . PHE A 1 88 ? -36.479 -9.934 53.659 1.00 70.69 88 PHE A CA 1
ATOM 703 C C . PHE A 1 88 ? -37.180 -11.250 53.292 1.00 70.69 88 PHE A C 1
ATOM 705 O O . PHE A 1 88 ? -38.186 -11.248 52.589 1.00 70.69 88 PHE A O 1
ATOM 712 N N . LEU A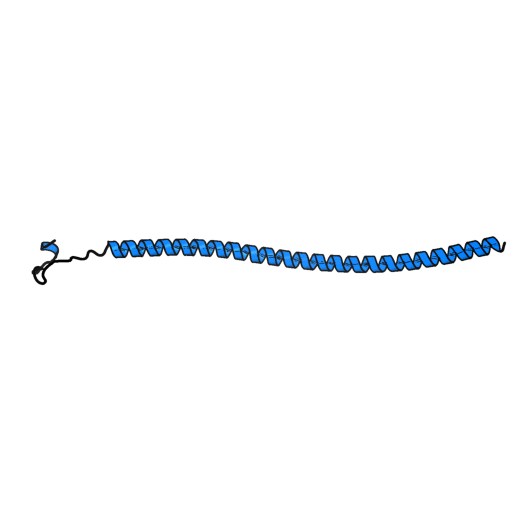 1 89 ? -36.602 -12.384 53.699 1.00 73.94 89 LEU A N 1
ATOM 713 C CA . LEU A 1 89 ? -37.112 -13.733 53.428 1.0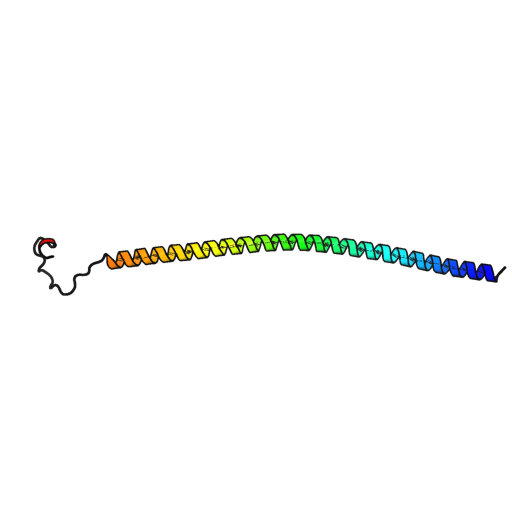0 73.94 89 LEU A CA 1
ATOM 714 C C . LEU A 1 89 ? -37.404 -14.439 54.756 1.00 73.94 89 LEU A C 1
ATOM 716 O O . LEU A 1 89 ? -36.590 -14.374 55.672 1.00 73.94 89 LEU A O 1
ATOM 720 N N . GLY A 1 90 ? -38.536 -15.142 54.842 1.00 74.12 90 GLY A N 1
ATOM 721 C CA . GLY A 1 90 ? -38.916 -15.918 56.031 1.00 74.12 90 GLY A CA 1
ATOM 722 C C . GLY A 1 90 ? -39.748 -15.165 57.073 1.00 74.12 90 GLY A C 1
ATOM 723 O O . GLY A 1 90 ? -39.998 -15.715 58.142 1.00 74.12 90 GLY A O 1
ATOM 724 N N . PHE A 1 91 ? -40.210 -13.949 56.771 1.00 71.56 91 PHE A N 1
ATOM 725 C CA . PHE A 1 91 ? -41.197 -13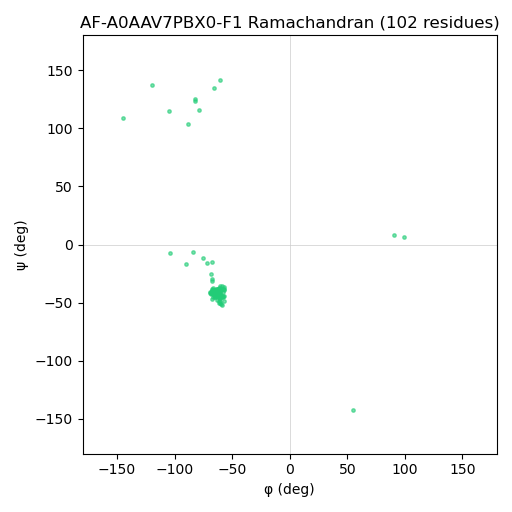.261 57.601 1.00 71.56 91 PHE A CA 1
ATOM 726 C C . PHE A 1 91 ? -42.606 -13.762 57.245 1.00 71.56 91 PHE A C 1
ATOM 728 O O . PHE A 1 91 ? -42.960 -13.746 56.064 1.00 71.56 91 PHE A O 1
ATOM 735 N N . PRO A 1 92 ? -43.404 -14.247 58.216 1.00 73.44 92 PRO A N 1
ATOM 736 C CA . PRO A 1 92 ? -44.817 -14.517 57.974 1.00 73.44 92 PRO A CA 1
ATOM 737 C C . PRO A 1 92 ? -45.529 -13.219 57.561 1.00 73.44 92 PRO A C 1
ATOM 739 O O . PRO A 1 92 ? -45.222 -12.149 58.073 1.00 73.44 92 PRO A O 1
ATOM 742 N N . GLU A 1 93 ? -46.464 -13.292 56.619 1.00 74.00 93 GLU A N 1
ATOM 743 C CA . GLU A 1 93 ? -47.205 -12.113 56.156 1.00 74.00 93 GLU A CA 1
ATOM 744 C C . GLU A 1 93 ? -48.088 -11.552 57.293 1.00 74.00 93 GLU A C 1
ATOM 746 O O . GLU A 1 93 ? -48.767 -12.311 57.989 1.00 74.00 93 GLU A O 1
ATOM 751 N N . GLY A 1 94 ? -48.088 -10.225 57.497 1.00 70.75 94 GLY A N 1
ATOM 752 C CA . GLY A 1 94 ? -49.022 -9.540 58.412 1.00 70.75 94 GLY A CA 1
ATOM 753 C C . GLY A 1 94 ? -48.510 -9.165 59.816 1.00 70.75 94 GLY A C 1
ATOM 754 O O . GLY A 1 94 ? -49.292 -8.665 60.620 1.00 70.75 94 GLY A O 1
ATOM 755 N N . ILE A 1 95 ? -47.222 -9.352 60.122 1.00 66.94 95 ILE A N 1
ATOM 756 C CA . ILE A 1 95 ? -46.581 -8.895 61.386 1.00 66.94 95 ILE A CA 1
ATOM 757 C C . ILE A 1 95 ? -46.126 -7.428 61.368 1.00 66.94 95 ILE A C 1
ATOM 759 O O . ILE A 1 95 ? -45.725 -6.897 62.398 1.00 66.94 95 ILE A O 1
ATOM 763 N N . GLU A 1 96 ? -46.217 -6.768 60.216 1.00 69.19 96 GLU A N 1
ATOM 764 C CA . GLU A 1 96 ? -45.688 -5.419 59.970 1.00 69.19 96 GLU A CA 1
ATOM 765 C C . GLU A 1 96 ? -46.418 -4.309 60.753 1.00 69.19 96 GLU A C 1
ATOM 767 O O . GLU A 1 96 ? -45.897 -3.203 60.893 1.00 69.19 96 GLU A O 1
ATOM 772 N N . GLY A 1 97 ? -47.603 -4.592 61.310 1.00 70.12 97 GLY A N 1
ATOM 773 C CA . GLY A 1 97 ? -48.385 -3.598 62.048 1.00 70.12 97 GLY A CA 1
ATOM 774 C C . GLY A 1 97 ? -48.645 -2.335 61.212 1.00 70.12 97 GLY A C 1
ATOM 775 O O . GLY A 1 97 ? -48.894 -2.421 60.013 1.00 70.12 97 GLY A O 1
ATOM 776 N N . THR A 1 98 ? -48.612 -1.157 61.843 1.00 75.31 98 THR A N 1
ATOM 777 C CA . THR A 1 98 ? -48.805 0.145 61.167 1.00 75.31 98 THR A CA 1
ATOM 778 C C . THR A 1 98 ? -47.492 0.767 60.669 1.00 75.31 98 THR A C 1
ATOM 780 O O . THR A 1 98 ? -47.540 1.689 59.858 1.00 75.31 98 THR A O 1
ATOM 783 N N . ASP A 1 99 ? -46.331 0.312 61.158 1.00 67.75 99 ASP A N 1
ATOM 784 C CA . ASP A 1 99 ? -45.033 0.939 60.876 1.00 67.75 99 ASP A CA 1
ATOM 785 C C . ASP A 1 99 ? -43.897 -0.093 60.762 1.00 67.75 99 ASP A C 1
ATOM 787 O O . ASP A 1 99 ? -43.443 -0.670 61.751 1.00 67.75 99 ASP A O 1
ATOM 791 N N . ILE A 1 100 ? -43.409 -0.289 59.537 1.00 70.31 100 ILE A N 1
ATOM 792 C CA . ILE A 1 100 ? -42.390 -1.287 59.173 1.00 70.31 100 ILE A CA 1
ATOM 793 C C . ILE A 1 100 ? -41.018 -0.949 59.780 1.00 70.31 100 ILE A C 1
ATOM 795 O O . ILE A 1 100 ? -40.247 -1.851 60.103 1.00 70.31 100 ILE A O 1
ATOM 799 N N . LEU A 1 101 ? -40.714 0.340 59.989 1.00 70.00 101 LEU A N 1
ATOM 800 C CA . LEU A 1 101 ? -39.445 0.767 60.594 1.00 70.00 101 LEU A CA 1
ATOM 801 C C . LEU A 1 101 ? -39.338 0.375 62.068 1.00 70.00 101 LEU A C 1
ATOM 803 O O . LEU A 1 101 ? -38.233 0.214 62.570 1.00 70.00 101 LEU A O 1
ATOM 807 N N . SER A 1 102 ? -40.471 0.212 62.754 1.00 65.69 102 SER A N 1
ATOM 808 C CA . SER A 1 102 ? -40.488 -0.211 64.157 1.00 65.69 102 SER A CA 1
ATOM 809 C C . SER A 1 102 ? -40.105 -1.683 64.354 1.00 65.69 102 SER A C 1
ATOM 811 O O . SER A 1 102 ? -39.810 -2.091 65.476 1.00 65.69 102 SER A O 1
ATOM 813 N N . TYR A 1 103 ? -40.120 -2.471 63.275 1.00 64.31 103 TYR A N 1
ATOM 814 C CA . TYR A 1 103 ? -39.903 -3.917 63.294 1.00 64.31 103 TYR A CA 1
ATOM 815 C C . TYR A 1 103 ? -38.504 -4.340 62.804 1.00 64.31 103 TYR A C 1
ATOM 817 O O . TYR A 1 103 ? -38.159 -5.519 62.891 1.00 64.31 103 TYR A O 1
ATOM 825 N N . LEU A 1 104 ? -37.709 -3.397 62.284 1.00 61.78 104 LEU A N 1
ATOM 826 C CA . LEU A 1 104 ? -36.326 -3.600 61.831 1.00 61.78 104 LEU A CA 1
ATOM 827 C C . LEU A 1 104 ? -35.320 -3.335 62.959 1.00 61.78 104 LEU A C 1
ATOM 829 O O . LEU A 1 104 ? -34.325 -4.092 63.028 1.00 61.78 104 LEU A O 1
#

Solvent-accessible surface area (backbone atoms only — not comparable to full-atom values): 6052 Å² total; per-residue (Å²): 112,68,68,59,54,52,51,53,52,53,51,49,54,50,51,53,53,49,50,54,51,51,51,51,53,53,51,51,54,50,51,53,52,53,52,51,54,50,50,51,55,52,49,56,55,48,52,54,51,49,55,52,49,53,53,50,51,52,56,49,51,54,50,52,52,51,50,53,51,53,50,52,52,51,49,52,52,51,52,50,57,58,68,71,58,82,78,91,78,90,73,72,89,84,76,51,76,96,50,64,78,83,76,110

Organism: Pleurodeles waltl (NCBI:txid8319)